Protein AF-A0A8T6NTG6-F1 (afdb_monomer_lite)

Secondary structure (DSSP, 8-state):
-------PPPEEEE-S-SEEEEEEE-TTT--EEEEEEEEEEEE-SS---TT--S-EEEEEEEEE-TTT--EEEEEEEEETTEEEEEEEEEEE-

Structure (mmCIF, N/CA/C/O backbone):
data_AF-A0A8T6NTG6-F1
#
_entry.id   AF-A0A8T6NTG6-F1
#
loop_
_atom_site.group_PDB
_atom_site.id
_atom_site.type_symbol
_atom_site.label_atom_id
_atom_site.label_alt_id
_atom_site.label_comp_id
_atom_site.label_asym_id
_atom_site.label_entity_id
_atom_site.label_seq_id
_atom_site.pdbx_PDB_ins_code
_atom_site.Cartn_x
_atom_site.Cartn_y
_atom_site.Cartn_z
_atom_site.occupancy
_atom_site.B_iso_or_equiv
_atom_site.auth_seq_id
_atom_site.auth_comp_id
_atom_site.auth_asym_id
_atom_site.auth_atom_id
_atom_site.pdbx_PDB_model_num
ATOM 1 N N . MET A 1 1 ? -17.827 -24.768 16.945 1.00 38.16 1 MET A N 1
ATOM 2 C CA . MET A 1 1 ? -16.687 -24.918 16.010 1.00 38.16 1 MET A CA 1
ATOM 3 C C . MET A 1 1 ? -16.204 -23.527 15.604 1.00 38.16 1 MET A C 1
ATOM 5 O O . MET A 1 1 ? -16.866 -22.874 14.809 1.00 38.16 1 MET A O 1
ATOM 9 N N . LEU A 1 2 ? -15.118 -23.025 16.203 1.00 40.53 2 LEU A N 1
ATOM 10 C CA . LEU A 1 2 ? -14.543 -21.719 15.851 1.00 40.53 2 LEU A CA 1
ATOM 11 C C . LEU A 1 2 ? -13.799 -21.846 14.515 1.00 40.53 2 LEU A C 1
ATOM 13 O O . LEU A 1 2 ? -12.710 -22.418 14.463 1.00 40.53 2 LEU A O 1
ATOM 17 N N . LYS A 1 3 ? -14.391 -21.336 13.428 1.00 41.50 3 LYS A N 1
ATOM 18 C CA . LYS A 1 3 ? -13.675 -21.141 12.161 1.00 41.50 3 LYS A CA 1
ATOM 19 C C . LYS A 1 3 ? -12.532 -20.165 12.438 1.00 41.50 3 LYS A C 1
ATOM 21 O O . LYS A 1 3 ? -12.774 -18.988 12.687 1.00 41.50 3 LYS A O 1
ATOM 26 N N . ARG A 1 4 ? -11.295 -20.668 12.428 1.00 42.12 4 ARG A N 1
ATOM 27 C CA . ARG A 1 4 ? -10.081 -19.848 12.401 1.00 42.12 4 ARG A CA 1
ATOM 28 C C . ARG A 1 4 ? -10.154 -18.997 11.139 1.00 42.12 4 ARG A C 1
ATOM 30 O O . ARG A 1 4 ? -9.897 -19.474 10.040 1.00 42.12 4 ARG A O 1
ATOM 37 N N . MET A 1 5 ? -10.613 -17.765 11.300 1.00 43.41 5 MET A N 1
ATOM 38 C CA . MET A 1 5 ? -10.634 -16.772 10.243 1.00 43.41 5 MET A CA 1
ATOM 39 C C . MET A 1 5 ? -9.179 -16.336 10.083 1.00 43.41 5 MET A C 1
ATOM 41 O O . MET A 1 5 ? -8.693 -15.494 10.833 1.00 43.41 5 MET A O 1
ATOM 45 N N . PHE A 1 6 ? -8.444 -17.008 9.195 1.00 44.69 6 PHE A N 1
ATOM 46 C CA . PHE A 1 6 ? -7.120 -16.561 8.793 1.00 44.69 6 PHE A CA 1
ATOM 47 C C . PHE A 1 6 ? -7.306 -15.164 8.207 1.00 44.69 6 PHE A C 1
ATOM 49 O O . PHE A 1 6 ? -7.885 -15.008 7.132 1.00 44.69 6 PHE A O 1
ATOM 56 N N . ILE A 1 7 ? -6.897 -14.136 8.951 1.00 52.25 7 ILE A N 1
ATOM 57 C CA . ILE A 1 7 ? -6.802 -12.783 8.415 1.00 52.25 7 ILE A CA 1
ATOM 58 C C . ILE A 1 7 ? -5.595 -12.827 7.482 1.00 52.25 7 ILE A C 1
ATOM 60 O O . ILE A 1 7 ? -4.475 -12.507 7.873 1.00 52.25 7 ILE A O 1
ATOM 64 N N . HIS A 1 8 ? -5.802 -13.335 6.267 1.00 59.62 8 HIS A N 1
ATOM 65 C CA . HIS A 1 8 ? -4.837 -13.150 5.204 1.00 59.62 8 HIS A CA 1
ATOM 66 C C . HIS A 1 8 ? -4.687 -11.645 5.040 1.00 59.62 8 HIS A C 1
ATOM 68 O O . HIS A 1 8 ? -5.673 -10.931 4.849 1.00 59.62 8 HIS A O 1
ATOM 74 N N . LYS A 1 9 ? -3.453 -11.171 5.202 1.00 70.25 9 LYS A N 1
ATOM 75 C CA . LYS A 1 9 ? -3.083 -9.796 4.905 1.00 70.25 9 LYS A CA 1
ATOM 76 C C . LYS A 1 9 ? -3.680 -9.435 3.539 1.00 70.25 9 LYS A C 1
ATOM 78 O O . LYS A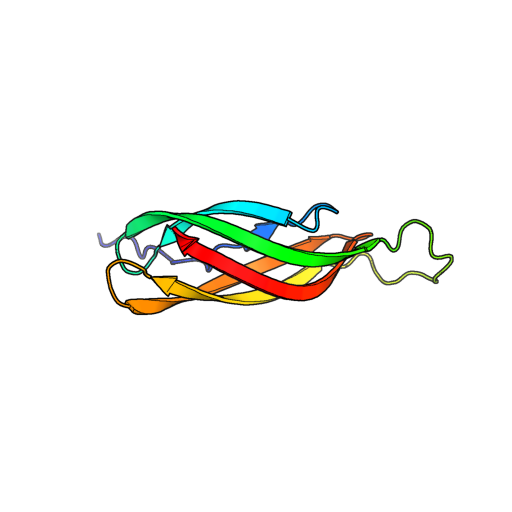 1 9 ? -3.433 -10.180 2.588 1.00 70.25 9 LYS A O 1
ATOM 83 N N . PRO A 1 10 ? -4.507 -8.383 3.436 1.00 82.06 10 PRO A N 1
ATOM 84 C CA . PRO A 1 10 ? -5.158 -8.060 2.178 1.00 82.06 10 PRO A CA 1
ATOM 85 C C . PRO A 1 10 ? -4.082 -7.748 1.139 1.00 82.06 10 PRO A C 1
ATOM 87 O O . PRO A 1 10 ? -3.196 -6.924 1.379 1.00 82.06 10 PRO A O 1
ATOM 90 N N . VAL A 1 11 ? -4.156 -8.451 0.010 1.00 85.69 11 VAL A N 1
ATOM 91 C CA . VAL A 1 11 ? -3.288 -8.236 -1.146 1.00 85.69 11 VAL A CA 1
ATOM 92 C C . VAL A 1 11 ? -4.054 -7.395 -2.154 1.00 85.69 11 VAL A C 1
ATOM 94 O O . VAL A 1 11 ? -5.184 -7.722 -2.515 1.00 85.69 11 VAL A O 1
ATOM 97 N N . ILE A 1 12 ? -3.442 -6.306 -2.592 1.00 85.44 12 ILE A N 1
ATOM 98 C CA . ILE A 1 12 ? -4.020 -5.328 -3.497 1.00 85.44 12 ILE A CA 1
ATOM 99 C C . ILE A 1 12 ? -3.202 -5.339 -4.777 1.00 85.44 12 ILE A C 1
ATOM 101 O O . ILE A 1 12 ? -2.026 -4.989 -4.763 1.00 85.44 12 ILE A O 1
ATOM 105 N N . GLU A 1 13 ? -3.825 -5.723 -5.885 1.00 86.31 13 GLU A N 1
ATOM 106 C CA . GLU A 1 13 ? -3.148 -5.718 -7.178 1.00 86.31 13 GLU A CA 1
ATOM 107 C C . GLU A 1 13 ? -3.092 -4.304 -7.778 1.00 86.31 13 GLU A C 1
ATOM 109 O O . GLU A 1 13 ? -4.113 -3.619 -7.902 1.00 86.31 13 GLU A O 1
ATOM 114 N N . CYS A 1 14 ? -1.882 -3.892 -8.155 1.00 82.00 14 CYS A N 1
ATOM 115 C CA . CYS A 1 14 ? -1.569 -2.660 -8.864 1.00 82.00 14 CYS A CA 1
ATOM 116 C C . CYS A 1 14 ? -1.401 -2.976 -10.357 1.00 82.00 14 CYS A C 1
ATOM 118 O O . CYS A 1 14 ? -0.596 -3.831 -10.725 1.00 82.00 14 CYS A O 1
ATOM 120 N N . VAL A 1 15 ? -2.134 -2.268 -11.216 1.00 75.81 15 VAL A N 1
ATOM 121 C CA . VAL A 1 15 ? -2.077 -2.404 -12.683 1.00 75.81 15 VAL A CA 1
ATOM 122 C C . VAL A 1 15 ? -1.772 -1.042 -13.298 1.00 75.81 15 VAL A C 1
ATOM 124 O O . VAL A 1 15 ? -2.689 -0.279 -13.577 1.00 75.81 15 VAL A O 1
ATOM 127 N N . GLY A 1 16 ? -0.487 -0.691 -13.402 1.00 71.00 16 GLY A N 1
ATOM 128 C CA . GLY A 1 16 ? 0.011 0.504 -14.107 1.00 71.00 16 GLY A CA 1
ATOM 129 C C . GLY A 1 16 ? -0.465 1.888 -13.626 1.00 71.00 16 GLY A C 1
ATOM 130 O O . GLY A 1 16 ? 0.031 2.894 -14.117 1.00 71.00 16 GLY A O 1
ATOM 131 N N . SER A 1 17 ? -1.406 1.975 -12.681 1.00 77.56 17 SER A N 1
ATOM 132 C CA . SER A 1 17 ? -1.953 3.245 -12.192 1.00 77.56 17 SER A CA 1
ATOM 133 C C . SER A 1 17 ? -1.185 3.743 -10.968 1.00 77.56 17 SER A C 1
ATOM 135 O O . SER A 1 17 ? -1.125 3.012 -9.973 1.00 77.56 17 SER A O 1
ATOM 137 N N . PRO A 1 18 ? -0.669 4.986 -10.983 1.00 80.94 18 PRO A N 1
ATOM 138 C CA . PRO A 1 18 ? 0.018 5.561 -9.835 1.00 80.94 18 PRO A CA 1
ATOM 139 C C . PRO A 1 18 ? -0.935 5.913 -8.688 1.00 80.94 18 PRO A C 1
ATOM 141 O O . PRO A 1 18 ? -0.532 5.928 -7.537 1.00 80.94 18 PRO A O 1
ATOM 144 N N . ASN A 1 19 ? -2.219 6.143 -8.975 1.00 87.00 19 ASN A N 1
ATOM 145 C CA . ASN A 1 19 ? -3.232 6.399 -7.955 1.00 87.00 19 ASN A CA 1
ATOM 146 C C . ASN A 1 19 ? -4.180 5.206 -7.883 1.00 87.00 19 ASN A C 1
ATOM 148 O O . ASN A 1 19 ? -4.985 4.975 -8.792 1.00 87.00 19 ASN A O 1
ATOM 152 N N . LEU A 1 20 ? -4.077 4.430 -6.807 1.00 88.44 20 LEU A N 1
ATOM 153 C CA . LEU A 1 20 ? -4.878 3.235 -6.592 1.00 88.44 20 LEU A CA 1
ATOM 154 C C . LEU A 1 20 ? -5.856 3.459 -5.444 1.00 88.44 20 LEU A C 1
ATOM 156 O O . LEU A 1 20 ? -5.464 3.502 -4.283 1.00 88.44 20 LEU A O 1
ATOM 160 N N . ARG A 1 21 ? -7.144 3.563 -5.768 1.00 90.44 21 ARG A N 1
ATOM 161 C CA . ARG A 1 21 ? -8.215 3.648 -4.771 1.00 90.44 21 ARG A CA 1
ATOM 162 C C . ARG A 1 21 ? -8.850 2.277 -4.554 1.00 90.44 21 ARG A C 1
ATOM 164 O O . ARG A 1 21 ? -9.241 1.615 -5.521 1.00 90.44 21 ARG A O 1
ATOM 171 N N . LYS A 1 22 ? -8.914 1.820 -3.303 1.00 91.31 22 LYS A N 1
ATOM 172 C CA . LYS A 1 22 ? -9.453 0.507 -2.927 1.00 91.31 22 LYS A CA 1
ATOM 173 C C . LYS A 1 22 ? -10.203 0.567 -1.609 1.00 91.31 22 LYS A C 1
ATOM 175 O O . LYS A 1 22 ? -9.723 1.124 -0.629 1.00 91.31 22 LYS A O 1
ATOM 180 N N . HIS A 1 23 ? -11.318 -0.150 -1.566 1.00 91.62 23 HIS A N 1
ATOM 181 C CA . HIS A 1 23 ? -12.019 -0.418 -0.32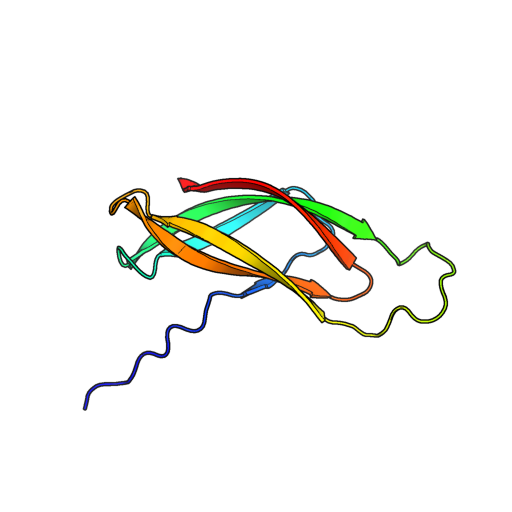2 1.00 91.62 23 HIS A CA 1
ATOM 182 C C . HIS A 1 23 ? -11.334 -1.552 0.444 1.00 91.62 23 HIS A C 1
ATOM 184 O O . HIS A 1 23 ? -11.183 -2.660 -0.076 1.00 91.62 23 HIS A O 1
ATOM 190 N N . ILE A 1 24 ? -10.930 -1.281 1.684 1.00 90.44 24 ILE A N 1
ATOM 191 C CA . ILE A 1 24 ? -10.254 -2.244 2.557 1.00 90.44 24 ILE A CA 1
ATOM 192 C C . ILE A 1 24 ? -11.089 -2.449 3.809 1.00 90.44 24 ILE A C 1
ATOM 194 O O . ILE A 1 24 ? -11.419 -1.501 4.517 1.00 90.44 24 ILE A O 1
ATOM 198 N N . ILE A 1 25 ? -11.398 -3.708 4.113 1.00 90.94 25 ILE A N 1
ATOM 199 C CA . ILE A 1 25 ? -11.978 -4.065 5.406 1.00 90.94 25 ILE A CA 1
ATOM 200 C C . ILE A 1 25 ? -10.852 -4.024 6.435 1.00 90.94 25 ILE A C 1
ATOM 202 O O . ILE A 1 25 ? -9.941 -4.855 6.402 1.00 90.94 25 ILE A O 1
ATOM 206 N N . CYS A 1 26 ? -10.907 -3.061 7.351 1.00 90.00 26 CYS A N 1
ATOM 207 C CA . CYS A 1 26 ? -9.920 -2.960 8.409 1.00 90.00 26 CYS A CA 1
ATOM 208 C C . CYS A 1 26 ? -10.058 -4.168 9.353 1.00 90.00 26 CYS A C 1
ATOM 210 O O . CYS A 1 26 ? -11.129 -4.394 9.924 1.00 90.00 26 CYS A O 1
ATOM 212 N N . PRO A 1 27 ? -8.991 -4.954 9.576 1.00 88.44 27 PRO A N 1
ATOM 213 C CA . PRO A 1 27 ? -9.051 -6.103 10.477 1.00 88.44 27 PRO A CA 1
ATOM 214 C C . PRO A 1 27 ? -9.207 -5.693 11.948 1.00 88.44 27 PRO A C 1
ATOM 216 O O . PRO A 1 27 ? -9.558 -6.539 12.768 1.00 88.44 27 PRO A O 1
ATOM 219 N N . VAL A 1 28 ? -8.957 -4.416 12.270 1.00 90.50 28 VAL A N 1
ATOM 220 C CA . VAL A 1 28 ? -9.062 -3.856 13.619 1.00 90.50 28 VAL A CA 1
ATOM 221 C C . VAL A 1 28 ? -10.519 -3.546 13.968 1.00 90.50 28 VAL A C 1
ATOM 223 O O . VAL A 1 28 ? -11.083 -4.207 14.832 1.00 90.50 28 VAL A O 1
ATOM 226 N N . CYS A 1 29 ? -11.139 -2.575 13.288 1.00 91.25 29 CYS A N 1
ATOM 227 C CA . CYS A 1 29 ? -12.506 -2.129 13.586 1.00 91.25 29 CYS A CA 1
ATOM 228 C C . CYS A 1 29 ? -13.589 -2.897 12.811 1.00 91.25 29 CYS A C 1
ATOM 230 O O . CYS A 1 29 ? -14.774 -2.686 13.048 1.00 91.25 29 CYS A O 1
ATOM 232 N N . ARG A 1 30 ? -13.202 -3.777 11.872 1.00 90.38 30 ARG A N 1
ATOM 233 C CA . ARG A 1 30 ? -14.103 -4.535 10.980 1.00 90.38 30 ARG A CA 1
ATOM 234 C C . ARG A 1 30 ? -14.973 -3.669 10.058 1.00 90.38 30 ARG A C 1
ATOM 236 O O . ARG A 1 30 ? -15.893 -4.197 9.439 1.00 90.38 30 ARG A O 1
ATOM 243 N N . GLN A 1 31 ? -14.663 -2.380 9.927 1.00 91.00 31 GLN A N 1
ATOM 244 C CA . GLN A 1 31 ? -15.328 -1.463 9.002 1.00 91.00 31 GLN A CA 1
ATOM 245 C C . GLN A 1 31 ? -14.596 -1.416 7.660 1.00 91.00 31 GLN A C 1
ATOM 247 O O . GLN A 1 31 ? -13.406 -1.726 7.561 1.00 91.00 31 GLN A O 1
ATOM 252 N N . MET A 1 32 ? -15.336 -1.058 6.616 1.00 92.00 32 MET A N 1
ATOM 253 C CA . MET A 1 32 ? -14.785 -0.804 5.292 1.00 92.00 32 MET A CA 1
ATOM 254 C C . MET A 1 32 ? -14.310 0.647 5.221 1.00 92.00 32 MET A C 1
ATOM 256 O O . MET A 1 32 ? -15.076 1.547 5.545 1.00 92.00 32 MET A O 1
ATOM 260 N N . HIS A 1 33 ? -13.073 0.846 4.779 1.00 91.25 33 HIS A N 1
ATOM 261 C CA . HIS A 1 33 ? -12.469 2.161 4.576 1.00 91.25 33 HIS A CA 1
ATOM 262 C C . HIS A 1 33 ? -12.097 2.355 3.115 1.00 91.25 33 HIS A C 1
ATOM 264 O O . HIS A 1 33 ? -11.733 1.386 2.440 1.00 91.25 33 HIS A O 1
ATOM 270 N N . ASP A 1 34 ? -12.172 3.595 2.639 1.00 92.62 34 ASP A N 1
ATOM 271 C CA . ASP A 1 34 ? -11.653 3.952 1.322 1.00 92.62 34 ASP A CA 1
ATOM 272 C C . ASP A 1 34 ? -10.184 4.347 1.465 1.00 92.62 34 ASP A C 1
ATOM 274 O O . ASP A 1 34 ? -9.844 5.253 2.226 1.00 92.62 34 ASP A O 1
ATOM 278 N N . VAL A 1 35 ? -9.303 3.617 0.782 1.00 93.12 35 VAL A N 1
ATOM 279 C CA . VAL A 1 35 ? -7.856 3.806 0.876 1.00 93.12 35 VAL A CA 1
ATOM 280 C C . VAL A 1 35 ? -7.310 4.199 -0.482 1.00 93.12 35 VAL A C 1
ATOM 282 O O . VAL A 1 35 ? -7.505 3.488 -1.471 1.00 93.12 35 VAL A O 1
ATOM 285 N N . MET A 1 36 ? -6.608 5.325 -0.525 1.00 93.31 36 MET A N 1
ATOM 286 C CA . MET A 1 36 ? -5.904 5.811 -1.702 1.00 93.31 36 MET A CA 1
ATOM 287 C C . MET A 1 36 ? -4.407 5.590 -1.510 1.00 93.31 36 MET A C 1
ATOM 289 O O . MET A 1 36 ? -3.809 6.132 -0.586 1.00 93.31 36 MET A O 1
ATOM 293 N N . PHE A 1 37 ? -3.808 4.797 -2.391 1.00 92.56 37 PHE A N 1
ATOM 294 C CA . PHE A 1 37 ? -2.366 4.605 -2.470 1.00 92.56 37 PHE A CA 1
ATOM 295 C C . PHE A 1 37 ? -1.825 5.427 -3.635 1.00 92.56 37 PHE A C 1
ATOM 297 O O . PHE A 1 37 ? -2.212 5.192 -4.780 1.00 92.56 37 PHE A O 1
ATOM 304 N N . ASP A 1 38 ? -0.925 6.354 -3.335 1.00 93.00 38 ASP A N 1
ATOM 305 C CA . ASP A 1 38 ? -0.057 6.993 -4.319 1.00 93.00 38 ASP A CA 1
ATOM 306 C C . ASP A 1 38 ? 1.223 6.156 -4.427 1.00 93.00 38 ASP A C 1
ATOM 308 O O . ASP A 1 38 ? 2.000 6.026 -3.472 1.00 93.00 38 ASP A O 1
ATOM 312 N N . VAL A 1 39 ? 1.402 5.522 -5.579 1.00 91.75 39 VAL A N 1
ATOM 313 C CA . VAL A 1 39 ? 2.475 4.581 -5.875 1.00 91.75 39 VAL A CA 1
ATOM 314 C C . VAL A 1 39 ? 3.235 4.996 -7.124 1.00 91.75 39 VAL A C 1
ATOM 316 O O . VAL A 1 39 ? 2.660 5.301 -8.164 1.00 91.75 39 VAL A O 1
ATOM 319 N N . SER A 1 40 ? 4.559 4.924 -7.055 1.00 89.50 40 SER A N 1
ATOM 320 C CA . SER A 1 40 ? 5.406 5.042 -8.239 1.00 89.50 40 SER A CA 1
ATOM 321 C C . SER A 1 40 ? 5.569 3.661 -8.860 1.00 89.50 40 SER A C 1
ATOM 323 O O . SER A 1 40 ? 6.177 2.773 -8.255 1.00 89.50 40 SER A O 1
ATOM 325 N N . ILE A 1 41 ? 5.015 3.480 -10.058 1.00 86.38 41 ILE A N 1
ATOM 326 C CA . ILE A 1 41 ? 5.124 2.246 -10.838 1.00 86.38 41 ILE A CA 1
ATOM 327 C C . ILE A 1 41 ? 6.033 2.507 -12.035 1.00 86.38 41 ILE A C 1
ATOM 329 O O . ILE A 1 41 ? 5.871 3.503 -12.736 1.00 86.38 41 ILE A O 1
ATOM 333 N N . ILE A 1 42 ? 6.975 1.599 -12.266 1.00 85.06 42 ILE A N 1
ATOM 334 C CA . ILE A 1 42 ? 7.779 1.56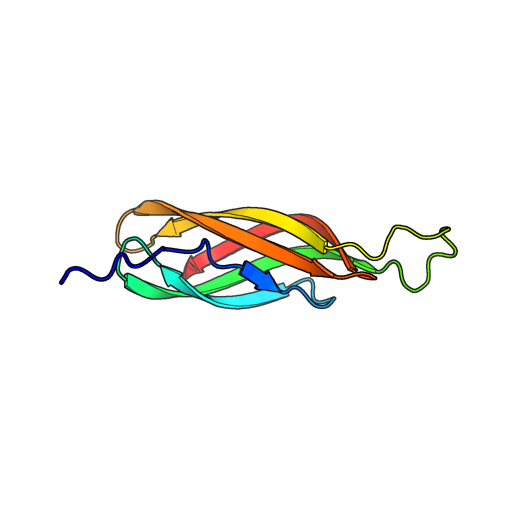2 -13.485 1.00 85.06 42 ILE A CA 1
ATOM 335 C C . ILE A 1 42 ? 7.141 0.530 -14.412 1.00 85.06 42 ILE A C 1
ATOM 337 O O . ILE A 1 42 ? 6.925 -0.613 -13.999 1.00 85.06 42 ILE A O 1
ATOM 341 N N . ASP A 1 43 ? 6.831 0.939 -15.642 1.00 83.44 43 ASP A N 1
ATOM 342 C CA . ASP A 1 43 ? 6.460 0.015 -16.709 1.00 83.44 43 ASP A CA 1
ATOM 343 C C . ASP A 1 43 ? 7.728 -0.485 -17.405 1.00 83.44 43 ASP A C 1
ATOM 345 O O . ASP A 1 43 ? 8.505 0.299 -17.952 1.00 83.44 43 ASP A O 1
ATOM 349 N N . LEU A 1 44 ? 7.963 -1.792 -17.330 1.00 78.44 44 LEU A N 1
ATOM 350 C CA . LEU A 1 44 ? 9.103 -2.444 -17.964 1.00 78.44 44 LEU A CA 1
ATOM 351 C C . LEU A 1 44 ? 8.759 -2.972 -19.366 1.00 78.44 44 LEU A C 1
ATOM 353 O O . LEU A 1 44 ? 9.597 -3.642 -19.960 1.00 78.44 44 LEU A O 1
ATOM 357 N N . SER A 1 45 ? 7.565 -2.691 -19.908 1.00 74.88 45 SER A N 1
ATOM 358 C CA . SER A 1 45 ? 7.149 -3.174 -21.233 1.00 74.88 45 SER A CA 1
ATOM 359 C C . SER A 1 45 ? 8.011 -2.631 -22.374 1.00 74.88 45 SER A C 1
ATOM 361 O O . SER A 1 45 ? 8.297 -3.359 -23.321 1.00 74.88 45 SER A O 1
ATOM 363 N N . ASP A 1 46 ? 8.426 -1.364 -22.274 1.00 67.38 46 ASP A N 1
ATOM 364 C CA . ASP A 1 46 ? 9.191 -0.657 -23.314 1.00 67.38 46 ASP A CA 1
ATOM 365 C C . ASP A 1 46 ? 10.706 -0.745 -23.096 1.00 67.38 46 ASP A C 1
ATOM 367 O O . ASP A 1 46 ? 11.511 -0.431 -23.979 1.00 67.38 46 ASP A O 1
ATOM 371 N N . ALA A 1 47 ? 11.117 -1.179 -21.907 1.00 61.47 47 ALA A N 1
ATOM 372 C CA . ALA A 1 47 ? 12.509 -1.404 -21.594 1.00 61.47 47 ALA A CA 1
ATOM 373 C C . ALA A 1 47 ? 12.963 -2.691 -22.302 1.00 61.47 47 ALA A C 1
ATOM 375 O O . ALA A 1 47 ? 12.489 -3.777 -21.984 1.00 61.47 47 ALA A O 1
ATOM 376 N N . GLN A 1 48 ? 13.929 -2.593 -23.226 1.00 56.19 48 GLN A N 1
ATOM 377 C CA . GLN A 1 48 ? 14.646 -3.737 -23.832 1.00 56.19 48 GLN A CA 1
ATOM 378 C C . GLN A 1 48 ? 15.537 -4.476 -22.809 1.00 56.19 48 GLN A C 1
ATOM 380 O O . GLN A 1 48 ? 16.663 -4.875 -23.101 1.00 56.19 48 GLN A O 1
ATOM 385 N N . TRP A 1 49 ? 15.077 -4.582 -21.568 1.00 53.88 49 TRP A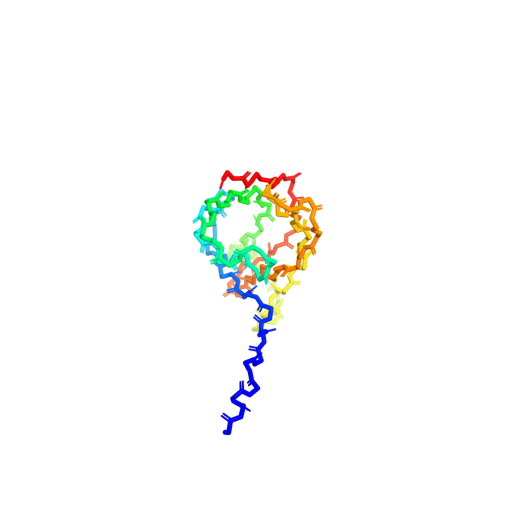 N 1
ATOM 386 C CA . TRP A 1 49 ? 15.774 -5.262 -20.501 1.00 53.88 49 TRP A CA 1
ATOM 387 C C . TRP A 1 49 ? 15.481 -6.754 -20.626 1.00 53.88 49 TRP A C 1
ATOM 389 O O . TRP A 1 49 ? 14.335 -7.195 -20.552 1.00 53.88 49 TRP A O 1
ATOM 399 N N . GLU A 1 50 ? 16.549 -7.523 -20.837 1.00 57.16 50 GLU A N 1
ATOM 400 C CA . GLU A 1 50 ? 16.583 -8.976 -20.660 1.00 57.16 50 GLU A CA 1
ATOM 401 C C . GLU A 1 50 ? 15.839 -9.403 -19.384 1.00 57.16 50 GLU A C 1
ATOM 403 O O . GLU A 1 50 ? 15.790 -8.630 -18.425 1.00 57.16 50 GLU A O 1
ATOM 408 N N . PRO A 1 51 ? 15.241 -10.609 -19.367 1.00 52.25 51 PRO A N 1
ATOM 409 C CA . PRO A 1 51 ? 13.976 -10.899 -18.711 1.00 52.25 51 PRO A CA 1
ATOM 410 C C . PRO A 1 51 ? 14.050 -10.564 -17.226 1.00 52.25 51 PRO A C 1
ATOM 412 O O . PRO A 1 51 ? 14.412 -11.404 -16.398 1.00 52.25 51 PRO A O 1
ATOM 415 N N . VAL A 1 52 ? 13.672 -9.331 -16.874 1.00 54.50 52 VAL A N 1
ATOM 416 C CA . VAL A 1 52 ? 13.330 -8.986 -15.502 1.00 54.50 52 VAL A CA 1
ATOM 417 C C . VAL A 1 52 ? 12.082 -9.803 -15.246 1.00 54.50 52 VAL A C 1
ATOM 419 O O . VAL A 1 52 ? 11.012 -9.534 -15.788 1.00 54.50 52 VAL A O 1
ATOM 422 N N . ALA A 1 53 ? 12.346 -10.922 -14.583 1.00 51.94 53 ALA A N 1
ATOM 423 C CA . ALA A 1 53 ? 11.581 -12.145 -14.568 1.00 51.94 53 ALA A CA 1
ATOM 424 C C . ALA A 1 53 ? 10.068 -11.933 -14.585 1.00 51.94 53 ALA A C 1
ATOM 426 O O . ALA A 1 53 ? 9.544 -11.002 -13.978 1.00 51.94 53 ALA A O 1
ATOM 427 N N . HIS A 1 54 ? 9.360 -12.887 -15.187 1.00 55.16 54 HIS A N 1
ATOM 428 C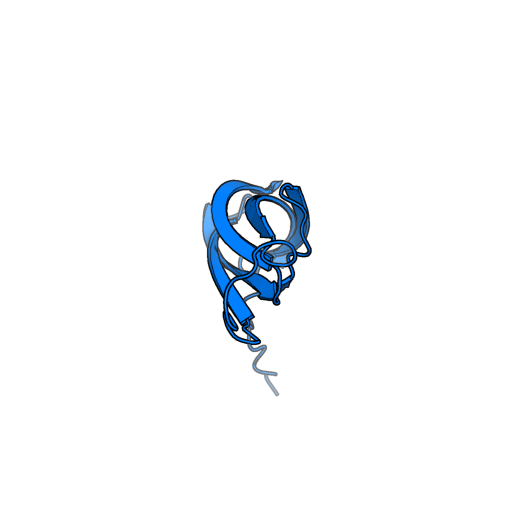 CA . HIS A 1 54 ? 7.982 -13.194 -14.823 1.00 55.16 54 HIS A CA 1
ATOM 429 C C . HIS A 1 54 ? 7.865 -13.225 -13.289 1.00 55.16 54 HIS A C 1
ATOM 431 O O . HIS A 1 54 ? 8.215 -14.209 -12.641 1.00 55.16 54 HIS A O 1
ATOM 437 N N . GLY A 1 55 ? 7.465 -12.098 -12.710 1.00 65.88 55 GLY A N 1
ATOM 438 C CA . GLY A 1 55 ? 7.758 -11.771 -11.327 1.00 65.88 55 GLY A CA 1
ATOM 439 C C . GLY A 1 55 ? 6.574 -11.072 -10.693 1.00 65.88 55 GLY A C 1
ATOM 440 O O . GLY A 1 55 ? 5.886 -10.257 -11.313 1.00 65.88 55 GLY A O 1
ATOM 441 N N . VAL A 1 56 ? 6.314 -11.459 -9.452 1.00 76.38 56 VAL A N 1
ATOM 442 C CA . VAL A 1 56 ? 5.335 -10.822 -8.584 1.00 76.38 56 VAL A CA 1
ATOM 443 C C . VAL A 1 56 ? 6.115 -9.894 -7.662 1.00 76.38 56 VAL A C 1
ATOM 445 O O . VAL A 1 56 ? 6.969 -10.348 -6.901 1.00 76.38 56 VAL A O 1
ATOM 448 N N . HIS A 1 57 ? 5.845 -8.598 -7.758 1.00 83.00 57 HIS A N 1
ATOM 449 C CA . HIS A 1 57 ? 6.494 -7.567 -6.963 1.00 83.00 57 HIS A CA 1
ATOM 450 C C . HIS A 1 57 ? 5.568 -7.134 -5.838 1.00 83.00 57 HIS A C 1
ATOM 452 O O . HIS A 1 57 ? 4.620 -6.379 -6.054 1.00 83.00 57 HIS A O 1
ATOM 458 N N . ASP A 1 58 ? 5.868 -7.622 -4.638 1.00 88.75 58 ASP A N 1
ATOM 459 C CA . ASP A 1 58 ? 5.111 -7.312 -3.434 1.00 88.75 58 ASP A CA 1
ATOM 460 C C . ASP A 1 58 ? 5.765 -6.162 -2.658 1.00 88.75 58 ASP A C 1
ATOM 462 O O . ASP A 1 58 ? 6.980 -6.123 -2.449 1.00 88.75 58 ASP A O 1
ATOM 466 N N . ARG A 1 59 ? 4.939 -5.223 -2.197 1.00 88.19 59 ARG A N 1
ATOM 467 C CA . ARG A 1 59 ? 5.325 -4.112 -1.334 1.00 88.19 59 ARG A CA 1
ATOM 468 C C . ARG A 1 59 ? 4.377 -4.030 -0.154 1.00 88.19 59 ARG A C 1
ATOM 470 O O . ARG A 1 59 ? 3.175 -3.836 -0.302 1.00 88.19 59 ARG A O 1
ATOM 477 N N . ASP A 1 60 ? 4.938 -4.139 1.035 1.00 91.06 60 ASP A N 1
ATOM 478 C CA . ASP A 1 60 ? 4.166 -4.076 2.262 1.00 91.06 60 ASP A CA 1
ATOM 479 C C . ASP A 1 60 ? 3.940 -2.632 2.707 1.00 91.06 60 ASP A C 1
ATOM 481 O O . ASP A 1 60 ? 4.873 -1.834 2.782 1.00 91.06 60 ASP A O 1
ATOM 485 N N . VAL A 1 61 ? 2.689 -2.313 3.029 1.00 91.31 61 VAL A N 1
ATOM 486 C CA . VAL A 1 61 ? 2.250 -0.989 3.469 1.00 91.31 61 VAL A CA 1
ATOM 487 C C . VAL A 1 61 ? 1.574 -1.112 4.826 1.00 91.31 61 VAL A C 1
ATOM 489 O O . VAL A 1 61 ? 0.767 -2.014 5.062 1.00 91.31 61 VAL A O 1
ATOM 492 N N . THR A 1 62 ? 1.912 -0.204 5.735 1.00 91.88 62 THR A N 1
ATOM 493 C CA . THR A 1 62 ? 1.293 -0.119 7.059 1.00 91.88 62 THR A CA 1
ATOM 494 C C . THR A 1 62 ? 0.275 1.010 7.056 1.00 91.88 62 THR A C 1
ATOM 496 O O . THR A 1 62 ? 0.629 2.158 6.811 1.00 91.88 62 THR A O 1
ATOM 499 N N . LEU A 1 63 ? -0.976 0.682 7.352 1.00 91.25 63 LEU A N 1
ATOM 500 C CA . LEU A 1 63 ? -2.081 1.620 7.514 1.00 91.25 63 LEU A CA 1
ATOM 501 C C . LEU A 1 63 ? -2.406 1.778 8.996 1.00 91.25 63 LEU A C 1
ATOM 503 O O . LEU A 1 63 ? -2.111 0.893 9.800 1.00 91.25 63 LEU A O 1
ATOM 507 N N . ARG 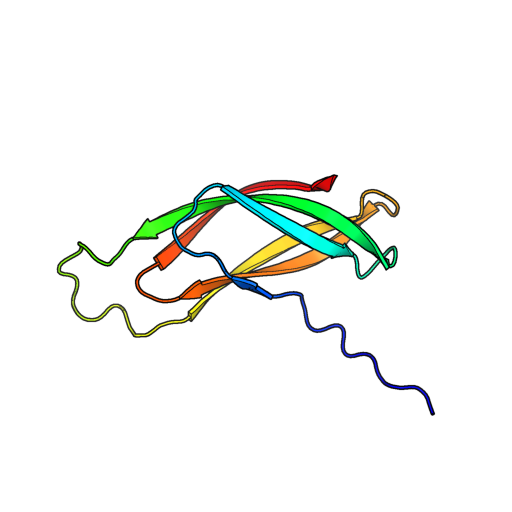A 1 64 ? -3.056 2.881 9.368 1.00 91.94 64 ARG A N 1
ATOM 508 C CA . ARG A 1 64 ? -3.648 3.053 10.700 1.00 91.94 64 ARG A CA 1
ATOM 509 C C . ARG A 1 64 ? -5.161 3.079 10.583 1.00 91.94 64 ARG A C 1
ATOM 511 O O . ARG A 1 64 ? -5.703 3.770 9.734 1.00 91.94 64 ARG A O 1
ATOM 518 N N . CYS A 1 65 ? -5.832 2.313 11.433 1.00 90.62 65 CYS A N 1
ATOM 519 C CA . CYS A 1 65 ? -7.282 2.323 11.538 1.00 90.62 65 CYS A CA 1
ATOM 520 C C . CYS A 1 65 ? -7.757 3.712 12.002 1.00 90.62 65 CYS A C 1
ATOM 522 O O . CYS A 1 65 ? -7.348 4.117 13.092 1.00 90.62 65 CYS A O 1
ATOM 524 N N . PRO A 1 66 ? -8.647 4.402 11.268 1.00 89.31 66 PRO A N 1
ATOM 525 C CA . PRO A 1 66 ? -9.161 5.710 11.683 1.00 89.31 66 PRO A CA 1
ATOM 526 C C . PRO A 1 66 ? -9.917 5.650 13.015 1.00 89.31 66 PRO A C 1
ATOM 528 O O . PRO A 1 66 ? -9.710 6.487 13.886 1.00 89.31 66 PRO A O 1
ATOM 531 N N . SER A 1 67 ? -10.740 4.613 13.204 1.00 90.12 67 SER A N 1
ATOM 532 C CA . SER A 1 67 ? -11.619 4.482 14.375 1.00 90.12 67 SER A CA 1
ATOM 533 C C . SER A 1 67 ? -10.888 4.077 15.665 1.00 90.12 67 SER A C 1
ATOM 535 O O . SER A 1 67 ? -11.291 4.465 16.753 1.00 90.12 67 SER A O 1
ATOM 537 N N . GLU A 1 68 ? -9.821 3.282 15.555 1.00 89.69 68 GLU A N 1
ATOM 538 C CA . GLU A 1 68 ? -9.160 2.627 16.700 1.00 89.69 68 GLU A CA 1
ATOM 539 C C . GLU A 1 68 ? -7.693 3.057 16.880 1.00 89.69 68 GLU A C 1
ATOM 541 O O . GLU A 1 68 ? -7.038 2.653 17.838 1.00 89.69 68 GLU A O 1
ATOM 546 N N . GLY A 1 69 ? -7.118 3.794 15.922 1.00 90.50 69 GLY A N 1
ATOM 547 C CA . GLY A 1 69 ? -5.717 4.239 15.925 1.00 90.50 69 GLY A CA 1
ATOM 548 C C . GLY A 1 69 ? -4.664 3.132 15.763 1.00 90.50 69 GLY A C 1
ATOM 549 O O . GLY A 1 69 ? -3.474 3.426 15.641 1.00 90.50 69 GLY A O 1
ATOM 550 N N . LYS A 1 70 ? -5.064 1.853 15.745 1.00 90.25 70 LYS A N 1
ATOM 551 C CA . LYS A 1 70 ? -4.142 0.710 15.640 1.00 90.25 70 LYS A CA 1
ATOM 552 C C . LYS A 1 70 ? -3.656 0.508 14.209 1.00 90.25 70 LYS A C 1
ATOM 554 O O . LYS A 1 70 ? -4.419 0.641 13.251 1.00 90.25 70 LYS A O 1
ATOM 559 N N . ALA A 1 71 ? -2.385 0.140 14.079 1.00 91.31 71 ALA A N 1
ATOM 560 C CA . ALA A 1 71 ? -1.784 -0.170 12.794 1.00 91.31 71 ALA A CA 1
ATOM 561 C C . ALA A 1 71 ? -2.215 -1.553 12.281 1.00 91.31 71 ALA A C 1
ATOM 563 O O . ALA A 1 71 ? -2.394 -2.492 13.057 1.00 91.31 71 ALA A O 1
ATOM 564 N N . PHE A 1 72 ? -2.347 -1.683 10.966 1.00 89.31 72 PHE A N 1
ATOM 565 C CA . PHE A 1 72 ? -2.516 -2.954 10.274 1.00 89.31 72 PHE A CA 1
ATOM 566 C C . PHE A 1 72 ? -1.769 -2.920 8.942 1.00 89.31 72 PHE A C 1
ATOM 568 O O . PHE A 1 72 ? -1.477 -1.853 8.410 1.00 89.31 72 PHE A O 1
ATOM 575 N N . HIS A 1 73 ? -1.439 -4.089 8.402 1.00 90.81 73 HIS A N 1
ATOM 576 C CA . HIS A 1 73 ? -0.635 -4.181 7.187 1.00 90.81 73 HIS A CA 1
ATOM 577 C C . HIS A 1 73 ? -1.471 -4.636 5.995 1.00 90.81 73 HIS A C 1
ATOM 579 O O . HIS A 1 73 ? -2.372 -5.462 6.134 1.00 90.81 73 HIS A O 1
ATOM 585 N N . VAL A 1 74 ? -1.109 -4.139 4.818 1.00 91.25 74 VAL A N 1
ATOM 586 C CA . VAL A 1 74 ? -1.640 -4.535 3.511 1.00 91.25 74 VAL A CA 1
ATOM 587 C C . VAL A 1 74 ? -0.460 -4.782 2.571 1.00 91.25 74 VAL A C 1
ATOM 589 O O . VAL A 1 74 ? 0.624 -4.242 2.793 1.00 91.25 74 VAL A O 1
ATOM 592 N N . THR A 1 75 ? -0.614 -5.647 1.576 1.00 91.94 75 THR A N 1
ATOM 593 C CA . THR A 1 75 ? 0.432 -5.903 0.575 1.00 91.94 75 THR A CA 1
ATOM 594 C C . THR A 1 75 ? -0.051 -5.368 -0.758 1.00 91.94 75 THR A C 1
ATOM 596 O O . THR A 1 75 ? -1.083 -5.801 -1.254 1.00 91.94 75 THR A O 1
ATOM 599 N N . LEU A 1 76 ? 0.684 -4.434 -1.344 1.00 91.44 76 LEU A N 1
ATOM 600 C CA . LEU A 1 76 ? 0.518 -4.047 -2.736 1.00 91.44 76 LEU A CA 1
ATOM 601 C C . LEU A 1 76 ? 1.292 -5.028 -3.608 1.00 91.44 76 LEU A C 1
ATOM 603 O O . LEU A 1 76 ? 2.413 -5.390 -3.271 1.00 91.44 76 LEU A O 1
ATOM 607 N N . ARG A 1 77 ? 0.704 -5.457 -4.716 1.00 90.81 77 ARG A N 1
ATOM 608 C CA . ARG A 1 77 ? 1.275 -6.450 -5.618 1.00 90.81 77 ARG A CA 1
ATOM 609 C C . ARG A 1 77 ? 1.211 -5.936 -7.042 1.00 90.81 77 ARG A C 1
ATOM 611 O O . ARG A 1 77 ? 0.120 -5.760 -7.572 1.00 90.81 77 ARG A O 1
ATOM 618 N N . ALA A 1 78 ? 2.353 -5.756 -7.686 1.00 88.25 78 ALA A N 1
ATOM 619 C CA . ALA A 1 78 ? 2.413 -5.576 -9.130 1.00 88.25 78 ALA A CA 1
ATOM 620 C C . ALA A 1 78 ? 2.861 -6.878 -9.793 1.00 88.25 78 ALA A C 1
ATOM 622 O O . ALA A 1 78 ? 3.661 -7.637 -9.244 1.00 88.25 78 ALA A O 1
ATOM 623 N N . ARG A 1 79 ? 2.315 -7.152 -10.972 1.00 84.50 79 ARG A N 1
ATOM 624 C CA . ARG A 1 79 ? 2.772 -8.246 -11.828 1.00 84.50 79 ARG A CA 1
ATOM 625 C C . ARG A 1 79 ? 3.513 -7.643 -13.011 1.00 84.50 79 ARG A C 1
ATOM 627 O O . ARG A 1 79 ? 3.110 -6.584 -13.492 1.00 84.50 79 ARG A O 1
ATOM 634 N N . SER A 1 80 ? 4.543 -8.345 -13.481 1.00 80.12 80 SER A N 1
ATOM 635 C CA . SER A 1 80 ? 5.244 -8.011 -14.726 1.00 80.12 80 SER A CA 1
ATOM 636 C C . SER A 1 80 ? 4.242 -7.660 -15.850 1.00 80.12 80 SER A C 1
ATOM 638 O O . SER A 1 80 ? 3.234 -8.365 -15.990 1.00 80.12 80 SER A O 1
ATOM 640 N N . PRO A 1 81 ? 4.468 -6.567 -16.605 1.00 80.00 81 PRO A N 1
ATOM 641 C CA . PRO A 1 81 ? 5.701 -5.767 -16.658 1.00 80.00 81 PRO A CA 1
ATOM 642 C C . PRO A 1 81 ? 5.819 -4.668 -15.585 1.00 80.00 81 PRO A C 1
ATOM 644 O O . PRO A 1 81 ? 6.799 -3.932 -15.570 1.00 80.00 81 PRO A O 1
ATOM 647 N N . TYR A 1 82 ? 4.856 -4.538 -14.672 1.00 84.56 82 TYR A N 1
ATOM 648 C CA . TYR A 1 82 ? 4.843 -3.450 -13.696 1.00 84.56 82 TYR A CA 1
ATOM 649 C C . TYR A 1 82 ? 5.695 -3.752 -12.461 1.00 84.56 82 TYR A C 1
ATOM 651 O O . TYR A 1 82 ? 5.573 -4.812 -11.839 1.00 84.56 82 TYR A O 1
ATOM 659 N N . PHE A 1 83 ? 6.494 -2.768 -12.047 1.00 85.25 83 PHE A N 1
ATOM 660 C CA . PHE A 1 83 ? 7.304 -2.809 -10.832 1.00 85.25 83 PHE A CA 1
ATOM 661 C C . PHE A 1 83 ? 6.926 -1.668 -9.880 1.00 85.25 83 PHE A C 1
ATOM 663 O O . PHE A 1 83 ? 6.949 -0.501 -10.270 1.00 85.25 83 PHE A O 1
ATOM 670 N N . ILE A 1 84 ? 6.609 -1.983 -8.617 1.00 86.88 84 ILE A N 1
ATOM 671 C CA . ILE A 1 84 ? 6.359 -0.961 -7.585 1.00 86.88 84 ILE A CA 1
ATOM 672 C C . ILE A 1 84 ? 7.708 -0.427 -7.109 1.00 86.88 84 ILE A C 1
ATOM 674 O O . ILE A 1 84 ? 8.386 -1.062 -6.302 1.00 86.88 84 ILE A O 1
ATOM 678 N N . GLN A 1 85 ? 8.084 0.757 -7.582 1.00 86.31 85 GLN A N 1
ATOM 679 C CA . GLN A 1 85 ? 9.308 1.425 -7.155 1.00 86.31 85 GLN A CA 1
ATOM 680 C C . GLN A 1 85 ? 9.172 1.969 -5.734 1.00 86.31 85 GLN A C 1
ATOM 682 O O . GLN A 1 85 ? 10.066 1.788 -4.906 1.00 86.31 85 GLN A O 1
ATOM 687 N N . ASN A 1 86 ? 8.055 2.642 -5.449 1.00 88.75 86 ASN A N 1
ATOM 688 C CA . ASN A 1 86 ? 7.811 3.248 -4.149 1.00 88.75 86 ASN A CA 1
ATOM 689 C C . ASN A 1 86 ? 6.314 3.424 -3.858 1.00 88.75 86 ASN A C 1
ATOM 691 O O . ASN A 1 86 ? 5.486 3.410 -4.766 1.00 88.75 86 ASN A O 1
ATOM 695 N N . VAL A 1 87 ? 5.990 3.627 -2.582 1.00 90.25 87 VAL A N 1
ATOM 696 C CA . VAL A 1 87 ? 4.688 4.125 -2.123 1.00 90.25 87 VAL A CA 1
ATOM 697 C C . VAL A 1 87 ? 4.944 5.511 -1.547 1.00 90.25 87 VAL A C 1
ATOM 699 O O . VAL A 1 87 ? 5.645 5.631 -0.543 1.00 90.25 87 VAL A O 1
ATOM 702 N N . ASN A 1 88 ? 4.457 6.545 -2.224 1.00 90.81 88 ASN A N 1
ATOM 703 C CA . ASN A 1 88 ? 4.765 7.938 -1.905 1.00 90.81 88 ASN A CA 1
ATOM 704 C C . ASN A 1 88 ? 3.874 8.449 -0.777 1.00 90.81 88 ASN A C 1
ATOM 706 O O . ASN A 1 88 ? 4.355 9.058 0.177 1.00 90.81 88 ASN A O 1
ATOM 710 N N . HIS A 1 89 ? 2.577 8.166 -0.882 1.00 90.94 89 HIS A N 1
ATOM 711 C CA . HIS A 1 89 ? 1.570 8.614 0.064 1.00 90.94 89 HIS A CA 1
ATOM 712 C C . HIS A 1 89 ? 0.456 7.581 0.205 1.00 90.94 89 HIS A C 1
ATOM 714 O O . HIS A 1 89 ? 0.175 6.818 -0.722 1.00 90.94 89 HIS A O 1
ATOM 720 N N . VAL A 1 90 ? -0.177 7.542 1.377 1.00 90.69 90 VAL A N 1
ATOM 721 C CA . VAL A 1 90 ? -1.339 6.688 1.611 1.00 90.69 90 VAL A CA 1
ATOM 722 C C . VAL A 1 90 ? -2.348 7.410 2.485 1.00 90.69 90 VAL A C 1
ATOM 724 O O . VAL A 1 90 ? -2.040 7.761 3.622 1.00 90.69 90 VAL A O 1
ATOM 727 N N . ASP A 1 91 ? -3.562 7.553 1.967 1.00 90.81 91 ASP A N 1
ATOM 728 C CA . ASP A 1 91 ? -4.699 8.136 2.671 1.00 90.81 91 ASP A CA 1
ATOM 729 C C . ASP A 1 91 ? -5.743 7.070 2.975 1.00 90.81 91 ASP A C 1
ATOM 731 O O . ASP A 1 91 ? -6.022 6.208 2.141 1.00 90.81 91 ASP A O 1
ATOM 735 N N . ILE A 1 92 ? -6.344 7.149 4.159 1.00 90.12 92 ILE A N 1
ATOM 736 C CA . ILE A 1 92 ? -7.443 6.284 4.589 1.00 90.12 92 ILE A CA 1
ATOM 737 C C . ILE A 1 92 ? -8.566 7.148 5.165 1.00 90.12 92 ILE A C 1
ATOM 739 O O . ILE A 1 92 ? -8.341 7.890 6.122 1.00 90.12 92 ILE A O 1
ATOM 743 N N . ALA A 1 93 ? -9.752 7.050 4.561 1.00 82.38 93 ALA A N 1
ATOM 744 C CA . ALA A 1 93 ? -10.977 7.735 4.978 1.00 82.38 93 ALA A CA 1
ATOM 745 C C . ALA A 1 93 ? -11.977 6.761 5.622 1.00 82.38 93 ALA A C 1
ATOM 747 O O . ALA A 1 93 ? -12.089 5.594 5.167 1.00 82.38 93 ALA A O 1
#

pLDDT: mean 80.71, std 15.25, range [38.16, 93.31]

Foldseek 3Di:
DDDPPPPDAAEAEDDPDQWDWDWDQDPVPRDTKIKIWRFDKDQCPPPPDDDPDQDKAKDKDWDADPVPRDIDIHIYIYTPPIHGPDTDDMDID

Radius of gyration: 15.26 Å; chains: 1; bounding box: 33×34×40 Å

Sequence (93 aa):
MLKRMFIHKPVIECVGSPNLRKHIICPVCRQMHDVMFDVSIIDLSDAQWEPVAHGVHDRDVTLRCPSEGKAFHVTLRARSPYFIQNVNHVDIA